Protein AF-A0A7C4SGH7-F1 (afdb_monomer)

Solvent-accessible surface area (backbone atoms only — not comparable to full-atom values): 8148 Å² total; per-residue (Å²): 133,62,54,23,56,55,34,20,60,58,18,33,64,49,12,33,47,40,47,34,45,43,65,13,60,89,68,74,48,81,63,65,80,49,40,104,80,79,40,71,62,38,37,66,64,40,54,74,39,91,94,49,80,54,56,65,61,43,44,50,42,39,50,48,38,10,49,49,20,15,50,28,20,64,74,52,38,98,38,74,65,16,52,53,50,29,52,52,52,46,52,50,51,35,51,49,54,35,37,62,74,61,62,77,55,43,84,82,50,49,54,58,51,51,54,49,46,39,70,46,30,54,74,44,88,81,46,92,61,46,44,65,45,29,36,54,52,37,51,52,49,47,54,50,56,52,50,51,62,77,64,108

pLDDT: mean 78.69, std 12.95, range [50.75, 95.31]

Radius of gyration: 16.8 Å; Cα contacts (8 Å, |Δi|>4): 162; chains: 1; bounding box: 40×37×49 Å

Secondary structure (DSSP, 8-state):
--HHHHHHHHHHHHHHHHHHHHHHTTTTPPPPSS-TTS----HHHHHTSTT----HHHHHHHHHHHHHHHHHHHHH-SSHHHHHHHHHHHHHHHHHHHHHHHTSSIIIIIHHHHHHHHHHGGG-TT-TTHHHHHHHHHHHHHHHHHHHHHH-

Structure (mmCIF, N/CA/C/O backbone):
data_AF-A0A7C4SGH7-F1
#
_entry.id   AF-A0A7C4SGH7-F1
#
loop_
_atom_site.group_PDB
_atom_site.id
_atom_site.type_sym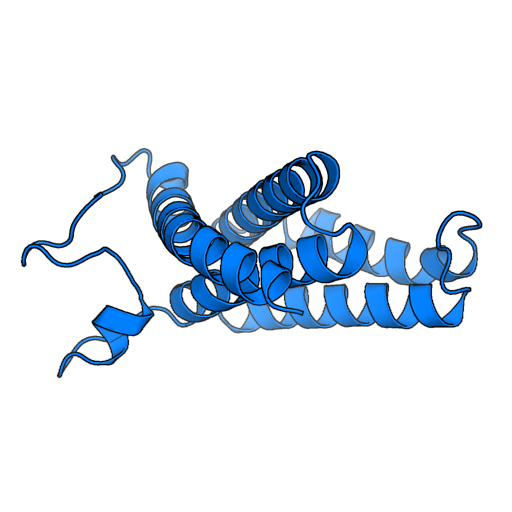bol
_atom_site.label_atom_id
_atom_site.label_alt_id
_atom_site.label_comp_id
_atom_site.label_asym_id
_atom_site.label_entity_id
_atom_site.label_seq_id
_atom_site.pdbx_PDB_ins_code
_atom_site.Cartn_x
_atom_site.Cartn_y
_atom_site.Cartn_z
_atom_site.occupancy
_atom_site.B_iso_or_equiv
_atom_site.auth_seq_id
_atom_site.auth_comp_id
_atom_site.auth_asym_id
_atom_site.auth_atom_id
_atom_site.pdbx_PDB_model_num
ATOM 1 N N . MET A 1 1 ? 20.367 4.724 -7.257 1.00 72.00 1 MET A N 1
ATOM 2 C CA . MET A 1 1 ? 19.515 3.775 -6.499 1.00 72.00 1 MET A CA 1
ATOM 3 C C . MET A 1 1 ? 18.570 4.441 -5.482 1.00 72.00 1 MET A C 1
ATOM 5 O O . MET A 1 1 ? 17.902 3.725 -4.757 1.00 72.00 1 MET A O 1
ATOM 9 N N . VAL A 1 2 ? 18.436 5.777 -5.436 1.00 91.94 2 VAL A N 1
ATOM 10 C CA . VAL A 1 2 ? 17.627 6.474 -4.405 1.00 91.94 2 VAL A CA 1
ATOM 11 C C . VAL A 1 2 ? 16.123 6.540 -4.740 1.00 91.94 2 VAL A C 1
ATOM 13 O O . VAL A 1 2 ? 15.284 6.591 -3.846 1.00 91.94 2 VAL A O 1
ATOM 16 N N . TRP A 1 3 ? 15.760 6.478 -6.024 1.00 90.12 3 TRP A N 1
ATOM 17 C CA . TRP A 1 3 ? 14.379 6.648 -6.500 1.00 90.12 3 TRP A CA 1
ATOM 18 C C . TRP A 1 3 ? 13.345 5.666 -5.922 1.00 90.12 3 TRP A C 1
ATOM 20 O O . TRP A 1 3 ? 12.273 6.136 -5.545 1.00 90.12 3 TRP A O 1
ATOM 30 N N . PRO A 1 4 ? 13.629 4.355 -5.775 1.00 92.44 4 PRO A N 1
ATOM 31 C CA . PRO A 1 4 ? 12.688 3.421 -5.153 1.00 92.44 4 PRO A CA 1
ATOM 32 C C . PRO A 1 4 ? 12.315 3.821 -3.725 1.00 92.44 4 PRO A C 1
ATOM 34 O O . PRO A 1 4 ? 11.150 3.737 -3.350 1.00 92.44 4 PRO A O 1
ATOM 37 N N . LEU A 1 5 ? 13.286 4.311 -2.946 1.00 94.25 5 LEU A N 1
ATOM 38 C CA . LEU A 1 5 ? 13.047 4.748 -1.574 1.00 94.25 5 LEU A CA 1
ATOM 39 C C . LEU A 1 5 ? 12.180 6.011 -1.542 1.00 94.25 5 LEU A C 1
ATOM 41 O O . LEU A 1 5 ? 11.231 6.075 -0.771 1.00 94.25 5 LEU A O 1
ATOM 45 N N . LEU A 1 6 ? 12.458 6.987 -2.411 1.00 94.25 6 LEU A N 1
ATOM 46 C CA . LEU A 1 6 ? 11.648 8.207 -2.513 1.00 94.25 6 LEU A CA 1
ATOM 47 C C . LEU A 1 6 ? 10.199 7.895 -2.897 1.00 94.25 6 LEU A C 1
ATOM 49 O O . LEU A 1 6 ? 9.272 8.431 -2.298 1.00 94.25 6 LEU A O 1
ATOM 53 N N . PHE A 1 7 ? 9.994 6.992 -3.854 1.00 94.31 7 PHE A N 1
ATOM 54 C CA . PHE A 1 7 ? 8.651 6.572 -4.246 1.00 94.31 7 PHE A CA 1
ATOM 55 C C . PHE A 1 7 ? 7.958 5.762 -3.150 1.00 94.31 7 PHE A C 1
ATOM 57 O O . PHE A 1 7 ? 6.768 5.961 -2.934 1.00 94.31 7 PHE A O 1
ATOM 64 N N . ALA A 1 8 ? 8.676 4.912 -2.413 1.00 93.50 8 ALA A N 1
ATOM 65 C CA . ALA A 1 8 ? 8.113 4.224 -1.254 1.00 93.50 8 ALA A CA 1
ATOM 66 C C . ALA A 1 8 ? 7.687 5.212 -0.153 1.00 93.50 8 ALA A C 1
ATOM 68 O O . ALA A 1 8 ? 6.597 5.081 0.399 1.00 93.50 8 ALA A O 1
ATOM 69 N N . LEU A 1 9 ? 8.492 6.249 0.107 1.00 94.31 9 LEU A N 1
ATOM 70 C CA . LEU A 1 9 ? 8.145 7.321 1.045 1.00 94.31 9 LEU A CA 1
ATOM 71 C C . LEU A 1 9 ? 6.896 8.093 0.603 1.00 94.31 9 LEU A C 1
ATOM 73 O O . LEU A 1 9 ? 6.068 8.415 1.447 1.00 94.31 9 LEU A O 1
ATOM 77 N N . ILE A 1 10 ? 6.724 8.341 -0.701 1.00 93.88 10 ILE A N 1
ATOM 78 C CA . ILE A 1 10 ? 5.492 8.922 -1.267 1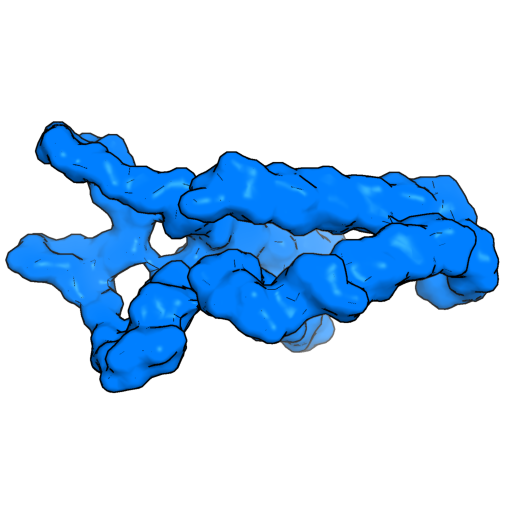.00 93.88 10 ILE A CA 1
ATOM 79 C C . ILE A 1 10 ? 4.317 7.941 -1.161 1.00 93.88 10 ILE A C 1
ATOM 81 O O . ILE A 1 10 ? 3.193 8.343 -0.873 1.00 93.88 10 ILE A O 1
ATOM 85 N N . GLY A 1 11 ? 4.559 6.647 -1.358 1.00 93.00 11 GLY A N 1
ATOM 86 C CA . GLY A 1 11 ? 3.542 5.608 -1.235 1.00 93.00 11 GLY A CA 1
ATOM 87 C C . GLY A 1 11 ? 3.014 5.442 0.193 1.00 93.00 11 GLY A C 1
ATOM 88 O O . GLY A 1 11 ? 1.906 4.948 0.375 1.00 93.00 11 GLY A O 1
ATOM 89 N N . TRP A 1 12 ? 3.752 5.888 1.213 1.00 94.31 12 TRP A N 1
ATOM 90 C CA . TRP A 1 12 ? 3.352 5.782 2.621 1.00 94.31 12 TRP A CA 1
ATOM 91 C C . TRP A 1 12 ? 2.115 6.618 2.986 1.00 94.31 12 TRP A C 1
ATOM 93 O O . TRP A 1 12 ? 1.127 6.030 3.435 1.00 94.31 12 TRP A O 1
ATOM 103 N N . PRO A 1 13 ? 2.068 7.947 2.747 1.00 93.88 13 PRO A N 1
ATOM 104 C CA . PRO A 1 13 ? 0.842 8.723 2.940 1.00 93.88 13 PRO A CA 1
ATOM 105 C C . PRO A 1 13 ? -0.302 8.240 2.038 1.00 93.88 13 PRO A C 1
ATOM 107 O O . PRO A 1 13 ? -1.463 8.292 2.441 1.00 93.88 13 PRO A O 1
ATOM 110 N N . ILE A 1 14 ? 0.003 7.705 0.850 1.00 93.50 14 ILE A N 1
ATOM 111 C CA . ILE A 1 14 ? -1.007 7.089 -0.020 1.00 93.50 14 ILE A CA 1
ATOM 112 C C . ILE A 1 14 ? -1.587 5.827 0.636 1.00 93.50 14 ILE A C 1
ATOM 114 O O . ILE A 1 14 ? -2.800 5.645 0.626 1.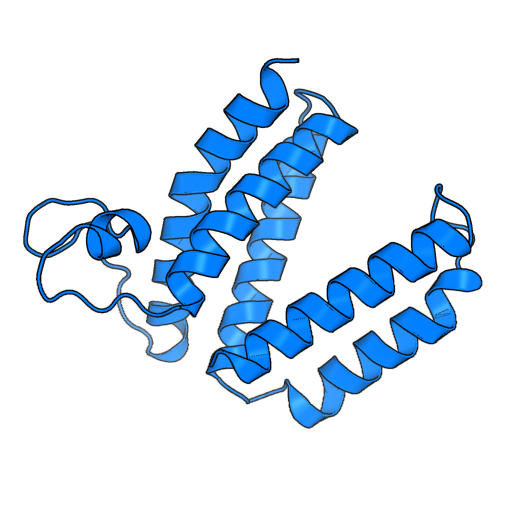00 93.50 14 ILE A O 1
ATOM 118 N N . GLY A 1 15 ? -0.765 4.989 1.273 1.00 92.62 15 GLY A N 1
ATOM 119 C CA . GLY A 1 15 ? -1.216 3.834 2.053 1.00 92.62 15 GLY A CA 1
ATOM 120 C C . GLY A 1 15 ? -2.145 4.224 3.208 1.00 92.62 15 GLY A C 1
ATOM 121 O O . GLY A 1 15 ? -3.196 3.605 3.383 1.00 92.62 15 GLY A O 1
ATOM 122 N N . MET A 1 16 ? -1.827 5.304 3.933 1.00 93.06 16 MET A N 1
ATOM 123 C CA . MET A 1 16 ? -2.724 5.858 4.960 1.00 93.06 16 MET A CA 1
ATOM 124 C C . MET A 1 16 ? -4.070 6.292 4.362 1.00 93.06 16 MET A C 1
ATOM 126 O O . MET A 1 16 ? -5.129 5.995 4.918 1.00 93.06 16 MET A O 1
ATOM 130 N N . LEU A 1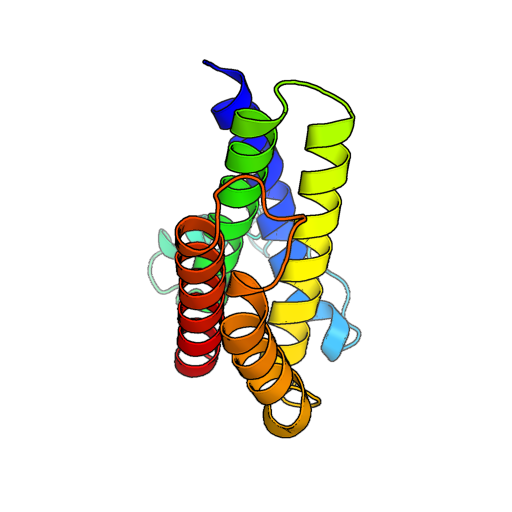 17 ? -4.041 6.963 3.205 1.00 91.81 17 LEU A N 1
ATOM 131 C CA . LEU A 1 17 ? -5.249 7.387 2.499 1.00 91.81 17 LEU A CA 1
ATOM 132 C C . LEU A 1 17 ? -6.089 6.185 2.052 1.00 91.81 17 LEU A C 1
ATOM 134 O O . LEU A 1 17 ? -7.302 6.196 2.243 1.00 91.81 17 LEU A O 1
ATOM 138 N N . VAL A 1 18 ? -5.461 5.136 1.510 1.00 90.81 18 VAL A N 1
ATOM 139 C CA . VAL A 1 18 ? -6.140 3.884 1.137 1.00 90.81 18 VAL A CA 1
ATOM 140 C C . VAL A 1 18 ? -6.809 3.257 2.357 1.00 90.81 18 VAL A C 1
ATOM 142 O O . VAL A 1 18 ? -7.965 2.852 2.267 1.00 90.81 18 VAL A O 1
ATOM 145 N N . ASN A 1 19 ? -6.143 3.242 3.513 1.00 91.94 19 ASN A N 1
ATOM 146 C CA . ASN A 1 19 ? -6.745 2.758 4.752 1.00 91.94 19 ASN A CA 1
ATOM 147 C C . ASN A 1 19 ? -7.968 3.574 5.178 1.00 91.94 19 ASN A C 1
ATOM 149 O O . ASN A 1 19 ? -9.001 2.998 5.534 1.00 91.94 19 ASN A O 1
ATOM 153 N N . GLY A 1 20 ? -7.857 4.903 5.135 1.00 88.44 20 GLY A N 1
ATOM 154 C CA . GLY A 1 20 ? -8.957 5.816 5.430 1.00 88.44 20 GLY A CA 1
ATOM 155 C C . GLY A 1 20 ? -10.141 5.606 4.486 1.00 88.44 20 GLY A C 1
ATOM 156 O O . GLY A 1 20 ? -11.273 5.456 4.944 1.00 88.44 20 GLY A O 1
ATOM 157 N N . LEU A 1 21 ? -9.874 5.512 3.182 1.00 86.94 21 LEU A N 1
ATOM 158 C CA . LEU A 1 21 ? -10.872 5.265 2.143 1.00 86.94 21 LEU A CA 1
ATOM 159 C C . LEU A 1 21 ? -11.558 3.910 2.313 1.00 86.94 21 LEU A C 1
ATOM 161 O O . LEU A 1 21 ? -12.784 3.864 2.328 1.00 86.94 21 LEU A O 1
ATOM 165 N N . ALA A 1 22 ? -10.803 2.828 2.505 1.00 87.12 22 ALA A N 1
ATOM 166 C CA . ALA A 1 22 ? -11.362 1.490 2.695 1.00 87.12 22 ALA A CA 1
ATOM 167 C C . ALA A 1 22 ? -12.306 1.427 3.909 1.00 87.12 22 ALA A C 1
ATOM 169 O O . ALA A 1 22 ? -13.356 0.797 3.852 1.00 87.12 22 ALA A O 1
ATOM 170 N N . ASN A 1 23 ? -11.994 2.156 4.986 1.00 86.88 23 ASN A N 1
ATOM 171 C CA . ASN A 1 23 ? -12.857 2.239 6.168 1.00 86.88 23 ASN A CA 1
ATOM 172 C C . ASN A 1 23 ? -14.084 3.152 5.971 1.00 86.88 23 ASN A C 1
ATOM 174 O O . ASN A 1 23 ? -15.145 2.919 6.562 1.00 86.88 23 ASN A O 1
ATOM 178 N N . ALA A 1 24 ? -13.937 4.218 5.182 1.00 86.50 24 ALA A N 1
ATOM 179 C CA . ALA A 1 24 ? -14.943 5.260 5.011 1.00 86.50 24 ALA A CA 1
ATOM 180 C C . ALA A 1 24 ? -15.978 4.929 3.924 1.00 86.50 24 ALA A C 1
ATOM 182 O O . ALA A 1 24 ? -17.177 5.124 4.146 1.00 86.50 24 ALA A O 1
ATOM 183 N N . LEU A 1 25 ? -15.534 4.403 2.777 1.00 84.50 25 LEU A N 1
ATOM 184 C CA . LEU A 1 25 ? -16.357 4.188 1.582 1.00 84.50 25 LEU A CA 1
ATOM 185 C C . LEU A 1 25 ? -17.547 3.241 1.826 1.00 84.50 25 LEU A C 1
ATOM 187 O O . LEU A 1 25 ? -18.674 3.654 1.536 1.00 84.50 25 LEU A O 1
ATOM 191 N N . PRO A 1 26 ? -17.386 2.039 2.425 1.00 81.44 26 PRO A N 1
ATOM 192 C CA . PRO A 1 26 ? -18.515 1.128 2.655 1.00 81.44 26 PRO A CA 1
ATOM 193 C C . PRO A 1 26 ? -19.579 1.716 3.584 1.00 81.44 26 PRO A C 1
ATOM 195 O O . PRO A 1 26 ? -20.761 1.391 3.487 1.00 81.44 26 PRO A O 1
ATOM 198 N N . ARG A 1 27 ? -19.158 2.598 4.498 1.00 83.50 27 ARG A N 1
ATOM 199 C CA . 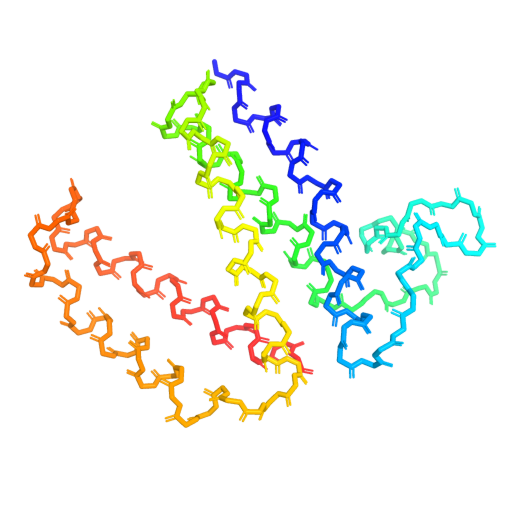ARG A 1 27 ? -20.002 3.192 5.541 1.00 83.50 27 ARG A CA 1
ATOM 200 C C . ARG A 1 27 ? -20.499 4.594 5.183 1.00 83.50 27 ARG A C 1
ATOM 202 O O . ARG A 1 27 ? -21.162 5.205 6.017 1.00 83.50 27 ARG A O 1
ATOM 209 N N . ARG A 1 28 ? -20.165 5.105 3.988 1.00 82.06 28 ARG A N 1
ATOM 210 C CA . ARG A 1 28 ? -20.438 6.485 3.538 1.00 82.06 28 ARG A CA 1
ATOM 211 C C . ARG A 1 28 ? -20.026 7.539 4.574 1.00 82.06 28 ARG A C 1
ATOM 213 O O . ARG A 1 28 ? -20.751 8.499 4.821 1.00 82.06 28 ARG A O 1
ATOM 220 N N . ARG A 1 29 ? -18.879 7.328 5.222 1.00 82.12 29 ARG A N 1
ATOM 221 C CA . ARG A 1 29 ? -18.334 8.245 6.232 1.00 82.12 29 ARG A CA 1
ATOM 222 C C . ARG A 1 29 ? -17.335 9.207 5.602 1.00 82.12 29 ARG A C 1
ATOM 224 O O . ARG A 1 29 ? -16.785 8.940 4.538 1.00 82.12 29 ARG A O 1
ATOM 231 N N . VAL A 1 30 ? -17.086 10.317 6.287 1.00 82.75 30 VAL A N 1
ATOM 232 C CA . VAL A 1 30 ? -15.991 11.233 5.951 1.00 82.75 30 VAL A CA 1
ATOM 233 C C . VAL A 1 30 ? -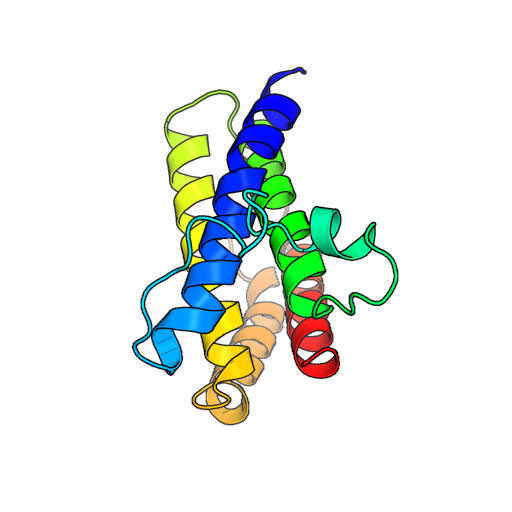14.670 10.604 6.395 1.00 82.75 30 VAL A C 1
ATOM 235 O O . VAL A 1 30 ? -14.608 9.962 7.444 1.00 82.75 30 VAL A O 1
ATOM 238 N N . ILE A 1 31 ? -13.622 10.768 5.588 1.00 80.31 31 ILE A N 1
ATOM 239 C CA . ILE A 1 31 ? -12.279 10.276 5.904 1.00 80.31 31 ILE A CA 1
ATOM 240 C C . ILE A 1 31 ? -11.662 11.210 6.954 1.00 80.31 31 ILE A C 1
ATOM 242 O O . ILE A 1 31 ? -11.500 12.399 6.670 1.00 80.31 31 ILE A O 1
ATOM 246 N N . PRO A 1 32 ? -11.287 10.715 8.144 1.00 75.56 32 PRO A N 1
ATOM 247 C CA . PRO A 1 32 ? -10.522 11.516 9.084 1.00 75.56 32 PRO A CA 1
ATOM 248 C C . PRO A 1 32 ? -9.091 11.678 8.557 1.00 75.56 32 PRO A C 1
ATOM 250 O O . PRO A 1 32 ? -8.364 10.699 8.399 1.00 75.56 32 PRO A O 1
ATOM 253 N N . LEU A 1 33 ? -8.688 12.919 8.268 1.00 79.19 33 LEU A N 1
ATOM 254 C CA . LEU A 1 33 ? -7.313 13.242 7.853 1.00 79.19 33 LEU A CA 1
ATOM 255 C C . LEU A 1 33 ? -6.323 13.220 9.028 1.00 79.19 33 LEU A C 1
ATOM 257 O O . LEU A 1 33 ? -5.119 13.144 8.809 1.00 79.19 33 LEU A O 1
ATOM 261 N N . TRP A 1 34 ? -6.840 13.275 10.255 1.00 81.25 34 TRP A N 1
ATOM 262 C CA . TRP A 1 34 ? -6.092 13.298 11.507 1.00 81.25 34 TRP A CA 1
ATOM 263 C C . TRP A 1 34 ? -6.846 12.502 12.571 1.00 81.25 34 TRP A C 1
ATOM 265 O O . TRP A 1 34 ? -8.075 12.421 12.538 1.00 81.25 34 TRP A O 1
ATOM 275 N N . GLU A 1 35 ? -6.115 11.917 13.516 1.00 81.06 35 GLU A N 1
ATOM 276 C CA . GLU A 1 35 ? -6.707 11.292 14.704 1.00 81.06 35 GLU A CA 1
ATOM 277 C C . GLU A 1 35 ? -7.014 12.331 15.792 1.00 81.06 35 GLU A C 1
ATOM 279 O O . GLU A 1 35 ? -6.429 13.414 15.796 1.00 81.06 35 GLU A O 1
ATOM 284 N N . GLU A 1 36 ? -7.859 11.974 16.769 1.00 72.00 36 GLU A N 1
ATOM 285 C CA . GLU A 1 36 ? -8.310 12.834 17.888 1.00 72.00 36 GLU A CA 1
ATOM 286 C C . GLU A 1 36 ? -7.187 13.366 18.815 1.00 72.00 36 GLU A C 1
ATOM 288 O O . GLU A 1 36 ? -7.457 14.073 19.777 1.00 72.00 36 GLU A O 1
ATOM 293 N N . GLY A 1 37 ? -5.916 13.097 18.507 1.00 73.44 37 GLY A N 1
ATOM 294 C CA . GLY A 1 37 ? -4.741 13.653 19.189 1.00 73.44 37 GLY A CA 1
ATOM 295 C C . GLY A 1 37 ? -3.802 14.469 18.291 1.00 73.44 37 GLY A C 1
ATOM 296 O O . GLY A 1 37 ? -2.665 14.702 18.684 1.00 73.44 37 GLY A O 1
ATOM 297 N N . GLY A 1 38 ? -4.218 14.844 17.074 1.00 80.69 38 GLY A N 1
ATOM 298 C CA . GLY A 1 38 ? -3.378 15.602 16.131 1.00 80.69 38 GLY A CA 1
ATOM 299 C C . GLY A 1 38 ? -2.297 14.770 15.432 1.00 80.69 38 GLY A C 1
ATOM 300 O O . GLY A 1 38 ? -1.373 15.316 14.835 1.00 80.69 38 GLY A O 1
ATOM 301 N N . PHE A 1 39 ? -2.401 13.443 15.493 1.00 79.50 39 PHE A N 1
ATOM 302 C CA . PHE A 1 39 ? -1.464 12.526 14.849 1.00 79.50 39 PHE A CA 1
ATOM 303 C C . PHE A 1 39 ? -1.951 12.092 13.460 1.00 79.50 39 PHE A C 1
ATOM 305 O O . PHE A 1 39 ? -3.166 12.054 13.226 1.00 79.50 39 PHE A O 1
ATOM 312 N N . PRO A 1 40 ? -1.032 11.702 12.554 1.00 84.00 40 PRO A N 1
ATOM 313 C CA . PRO A 1 40 ? -1.420 11.125 11.275 1.00 84.00 40 PRO A CA 1
ATOM 314 C C . PRO A 1 40 ? -2.213 9.829 11.501 1.00 84.00 40 PRO A C 1
ATOM 316 O O . PRO A 1 40 ? -1.897 9.089 12.440 1.00 84.00 40 PRO A O 1
ATOM 319 N N . PRO A 1 41 ? -3.172 9.490 10.623 1.00 86.50 41 PRO A N 1
ATOM 320 C CA . PRO A 1 41 ? -4.012 8.297 10.740 1.00 86.50 41 PRO A CA 1
ATOM 321 C C . PRO A 1 41 ? -3.275 6.998 10.355 1.00 86.50 41 PRO A C 1
ATOM 323 O O . PRO A 1 41 ? -3.858 6.108 9.740 1.00 86.50 41 PRO A O 1
ATOM 326 N N . SER A 1 42 ? -1.990 6.882 10.706 1.00 91.19 42 SER A N 1
ATOM 327 C CA . SER A 1 42 ? -1.148 5.725 10.404 1.00 91.19 42 SER A CA 1
ATOM 328 C C . SER A 1 42 ? -1.356 4.604 11.411 1.00 91.19 42 SER A C 1
ATOM 330 O O . SER A 1 42 ? -1.183 4.777 12.621 1.00 91.19 42 SER A O 1
ATOM 332 N N . ALA A 1 43 ? -1.638 3.414 10.898 1.00 90.88 43 ALA A N 1
ATOM 333 C CA . ALA A 1 43 ? -1.727 2.195 11.679 1.00 90.88 43 ALA A CA 1
ATOM 334 C C . ALA A 1 43 ? -0.411 1.846 12.376 1.00 90.88 43 ALA A C 1
ATOM 336 O O . ALA A 1 43 ? -0.441 1.394 13.519 1.00 90.88 43 ALA A O 1
ATOM 337 N N . TRP A 1 44 ? 0.731 2.097 11.733 1.00 90.50 44 TRP A N 1
ATOM 338 C CA . TRP A 1 44 ? 2.044 1.867 12.339 1.00 90.50 44 TRP A CA 1
ATOM 339 C C . TRP A 1 44 ? 2.330 2.840 13.483 1.00 90.50 44 TRP A C 1
ATOM 341 O O . TRP A 1 44 ? 2.832 2.422 14.521 1.00 90.50 44 TRP A O 1
ATOM 351 N N . ILE A 1 45 ? 1.935 4.111 13.351 1.00 88.88 45 ILE A N 1
ATOM 352 C CA . ILE A 1 45 ? 2.039 5.077 14.458 1.00 88.88 45 ILE A CA 1
ATOM 353 C C . ILE A 1 45 ? 1.117 4.665 15.610 1.00 88.88 45 ILE A C 1
ATOM 355 O O . ILE A 1 45 ? 1.533 4.698 16.768 1.00 88.88 45 ILE A O 1
ATOM 359 N N . ARG A 1 46 ? -0.115 4.230 15.311 1.00 88.38 46 ARG A N 1
ATOM 360 C CA . ARG A 1 46 ? -1.021 3.673 16.327 1.00 88.38 46 ARG A CA 1
ATOM 361 C C . ARG A 1 46 ? -0.425 2.450 17.021 1.00 88.38 46 ARG A C 1
ATOM 363 O O . ARG A 1 46 ? -0.571 2.345 18.231 1.00 88.38 46 ARG A O 1
ATOM 370 N N . ALA A 1 47 ? 0.250 1.558 16.293 1.00 88.69 47 ALA A N 1
ATOM 371 C CA . ALA A 1 47 ? 0.845 0.335 16.844 1.00 88.69 47 ALA A CA 1
ATOM 372 C C . ALA A 1 47 ? 1.879 0.603 17.945 1.00 88.69 47 ALA A C 1
ATOM 374 O O . ALA A 1 47 ? 2.074 -0.233 18.821 1.00 88.69 47 ALA A O 1
ATOM 375 N N . LEU A 1 48 ? 2.534 1.765 17.904 1.00 88.31 48 LEU A N 1
ATOM 376 C CA . LEU A 1 48 ? 3.520 2.177 18.902 1.00 88.31 48 LEU A CA 1
ATOM 377 C C . LEU A 1 48 ? 2.880 2.733 20.183 1.00 88.31 48 LEU A C 1
ATOM 379 O O . LEU A 1 48 ? 3.586 2.963 21.164 1.00 88.31 48 LEU A O 1
ATOM 383 N N . ARG A 1 49 ? 1.563 2.979 20.196 1.00 85.75 49 ARG A N 1
ATOM 384 C CA . ARG A 1 49 ? 0.874 3.550 21.357 1.00 85.75 49 ARG A CA 1
ATOM 385 C C . ARG A 1 49 ? 0.419 2.456 22.330 1.00 85.75 49 ARG A C 1
ATOM 387 O O . ARG A 1 49 ? -0.212 1.487 21.903 1.00 85.75 49 ARG A O 1
ATOM 394 N N . PRO A 1 50 ? 0.647 2.629 23.645 1.00 82.75 50 PRO A N 1
ATOM 395 C CA . PRO A 1 50 ? 0.138 1.705 24.653 1.00 82.75 50 PRO A CA 1
ATOM 396 C C . PRO A 1 50 ? -1.389 1.565 24.576 1.00 82.75 50 PRO A C 1
ATOM 398 O O . PRO A 1 50 ? -2.106 2.561 24.543 1.00 82.75 50 PRO A O 1
ATOM 401 N N . GLY A 1 51 ? -1.888 0.326 24.551 1.00 80.06 51 GLY A N 1
ATOM 402 C CA . GLY A 1 51 ? -3.325 0.022 24.560 1.00 80.06 51 GLY A CA 1
ATOM 403 C C . GLY A 1 51 ? -4.044 0.139 23.210 1.00 80.06 51 GLY A C 1
ATOM 404 O O . GLY A 1 51 ? -5.215 -0.227 23.118 1.00 80.06 51 GLY A O 1
ATOM 405 N N . ALA A 1 52 ? -3.372 0.589 22.148 1.00 82.00 52 ALA A N 1
ATOM 406 C CA . ALA A 1 52 ? -3.945 0.602 20.806 1.00 82.00 52 ALA A CA 1
ATOM 407 C C . ALA A 1 52 ? -3.806 -0.775 20.133 1.00 82.00 52 ALA A C 1
ATOM 409 O O . ALA A 1 52 ? -2.736 -1.380 20.139 1.00 82.00 52 ALA A O 1
ATOM 410 N N . SER A 1 53 ? -4.879 -1.259 19.501 1.00 83.62 53 SER A N 1
ATOM 411 C CA . SER A 1 53 ? -4.851 -2.458 18.651 1.00 83.62 53 SER A CA 1
ATOM 412 C C . SER A 1 53 ? -5.186 -2.078 17.203 1.00 83.62 53 SER A C 1
ATOM 414 O O . SER A 1 53 ? -6.351 -2.101 16.797 1.00 83.62 53 SER A O 1
ATOM 416 N N . PRO A 1 54 ? -4.194 -1.655 16.395 1.00 87.44 54 PRO A N 1
ATOM 417 C CA . PRO A 1 54 ? -4.444 -1.392 14.985 1.00 87.44 54 PRO A CA 1
ATOM 418 C C . PRO A 1 54 ? -4.894 -2.678 14.290 1.00 87.44 54 PRO A C 1
ATOM 420 O O . PRO A 1 54 ? -4.425 -3.778 14.597 1.00 87.44 54 PRO A O 1
ATOM 423 N N . ARG A 1 55 ? -5.801 -2.545 13.319 1.00 88.19 55 ARG A N 1
ATOM 424 C CA . ARG A 1 55 ? -6.220 -3.688 12.508 1.00 88.19 55 ARG A CA 1
ATOM 425 C C . ARG A 1 55 ? -5.017 -4.189 11.718 1.00 88.19 55 ARG A C 1
ATOM 427 O O . ARG A 1 55 ? -4.311 -3.395 11.099 1.00 88.19 55 ARG A O 1
ATOM 434 N N . ARG A 1 56 ? -4.811 -5.509 11.688 1.00 88.69 56 ARG A N 1
ATOM 435 C CA . ARG A 1 56 ? -3.713 -6.131 10.923 1.00 88.69 56 ARG A CA 1
ATOM 436 C C . ARG A 1 56 ? -3.750 -5.718 9.450 1.00 88.69 56 ARG A C 1
ATOM 438 O O . ARG A 1 56 ? -2.716 -5.367 8.896 1.00 88.69 56 ARG A O 1
ATOM 445 N N . ARG A 1 57 ? -4.950 -5.668 8.861 1.00 88.88 57 ARG A N 1
ATOM 446 C CA . ARG A 1 57 ? -5.206 -5.145 7.511 1.00 88.88 57 ARG A CA 1
ATOM 447 C C . ARG A 1 57 ? -4.607 -3.755 7.303 1.00 88.88 57 ARG A C 1
ATOM 449 O O . ARG A 1 57 ? -3.955 -3.532 6.290 1.00 88.88 57 ARG A O 1
ATOM 456 N N . ASP A 1 58 ? -4.797 -2.842 8.255 1.00 91.19 58 ASP A N 1
ATOM 457 C CA . ASP A 1 58 ? -4.309 -1.472 8.114 1.00 91.19 58 ASP A CA 1
ATOM 458 C C . ASP A 1 58 ? -2.774 -1.437 8.046 1.00 91.19 58 ASP A C 1
ATOM 460 O O . ASP A 1 58 ? -2.209 -0.759 7.189 1.00 91.19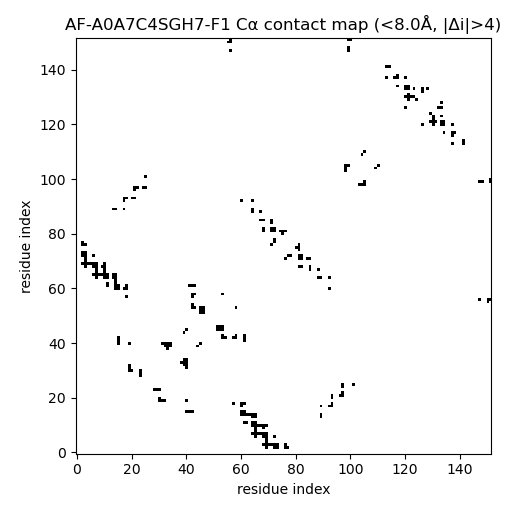 58 ASP A O 1
ATOM 464 N N . LEU A 1 59 ? -2.101 -2.223 8.893 1.00 93.00 59 LEU A N 1
ATOM 465 C CA . LEU A 1 59 ? -0.638 -2.349 8.885 1.00 93.00 59 LEU A CA 1
ATOM 466 C C . LEU A 1 59 ? -0.122 -2.921 7.560 1.00 93.00 59 LEU A C 1
ATOM 468 O O . LEU A 1 59 ? 0.857 -2.417 7.009 1.00 93.00 59 LEU A O 1
ATOM 472 N N . VAL A 1 60 ? -0.795 -3.954 7.041 1.00 91.44 60 VAL A N 1
ATOM 473 C CA . VAL A 1 60 ? -0.435 -4.595 5.770 1.00 91.44 60 VAL A CA 1
ATOM 474 C C . VAL A 1 60 ? -0.604 -3.621 4.607 1.00 91.44 60 VAL A C 1
ATOM 476 O O . VAL A 1 60 ? 0.312 -3.476 3.806 1.00 91.44 60 VAL A O 1
ATOM 479 N N . VAL A 1 61 ? -1.724 -2.901 4.525 1.00 92.38 61 VAL A N 1
ATOM 480 C CA . VAL A 1 61 ? -1.972 -1.918 3.455 1.00 92.38 61 VAL A CA 1
ATOM 481 C C . VAL A 1 61 ? -0.945 -0.788 3.484 1.00 92.38 61 VAL A C 1
ATOM 483 O O . VAL A 1 61 ? -0.385 -0.446 2.441 1.00 92.38 61 VAL A O 1
ATOM 486 N N . GLU A 1 62 ? -0.642 -0.255 4.672 1.00 94.94 62 GLU A N 1
ATOM 487 C CA . GLU A 1 62 ? 0.383 0.780 4.841 1.00 94.94 62 GLU A CA 1
ATOM 488 C C . GLU A 1 62 ? 1.797 0.296 4.515 1.00 94.94 62 GLU A C 1
ATOM 490 O O . GLU A 1 62 ? 2.651 1.131 4.268 1.00 94.94 62 GLU A O 1
ATOM 495 N N . LEU A 1 63 ? 2.053 -1.013 4.455 1.00 94.00 63 LEU A N 1
ATOM 496 C CA . LEU A 1 63 ? 3.330 -1.572 4.003 1.00 94.00 63 LEU A CA 1
ATOM 497 C C . LEU A 1 63 ? 3.335 -1.886 2.497 1.00 94.00 63 LEU A C 1
ATOM 499 O O . LEU A 1 63 ? 4.317 -1.631 1.793 1.00 94.00 63 LEU A O 1
ATOM 503 N N . VAL A 1 64 ? 2.236 -2.450 1.994 1.00 91.69 64 VAL A N 1
ATOM 504 C CA . VAL A 1 64 ? 2.096 -2.928 0.613 1.00 91.69 64 VAL A CA 1
ATOM 505 C C . VAL A 1 64 ? 2.097 -1.769 -0.371 1.00 91.69 64 VAL A C 1
ATOM 507 O O . VAL A 1 64 ? 2.830 -1.819 -1.355 1.00 91.69 64 VAL A O 1
ATOM 510 N N . VAL A 1 65 ? 1.325 -0.709 -0.113 1.00 94.12 65 VAL A N 1
ATOM 511 C CA . VAL A 1 65 ? 1.234 0.432 -1.038 1.00 94.12 65 VAL A CA 1
ATOM 512 C C . VAL A 1 65 ? 2.610 1.092 -1.260 1.00 94.12 65 VAL A C 1
ATOM 514 O O . VAL A 1 65 ? 3.029 1.169 -2.417 1.00 94.12 65 VAL A O 1
ATOM 517 N N . PRO A 1 66 ? 3.385 1.469 -0.222 1.00 95.31 66 PRO A N 1
ATOM 518 C CA . PRO A 1 66 ? 4.774 1.924 -0.376 1.00 95.31 66 PRO A CA 1
ATOM 519 C C . PRO A 1 66 ? 5.659 0.982 -1.173 1.00 95.31 66 PRO A C 1
ATOM 521 O O . PRO A 1 66 ? 6.419 1.416 -2.037 1.00 95.31 66 PRO A O 1
ATOM 524 N N . SER A 1 67 ? 5.557 -0.314 -0.885 1.00 93.31 67 SER A N 1
ATOM 525 C CA . SER A 1 67 ? 6.385 -1.333 -1.520 1.00 93.31 67 SER A CA 1
ATOM 526 C C . SER A 1 67 ? 6.091 -1.411 -3.019 1.00 93.31 67 SER A C 1
ATOM 528 O O . SER A 1 67 ? 7.018 -1.440 -3.824 1.00 93.31 67 SER A O 1
ATOM 530 N N . LEU A 1 68 ? 4.816 -1.346 -3.417 1.00 89.62 68 LEU A N 1
ATOM 531 C CA . LEU A 1 68 ? 4.397 -1.306 -4.821 1.00 89.62 68 LEU A CA 1
ATOM 532 C C . LEU A 1 68 ? 4.870 -0.035 -5.537 1.00 89.62 68 LEU A C 1
ATOM 534 O O . LEU A 1 68 ? 5.325 -0.115 -6.678 1.00 89.62 68 LEU A O 1
ATOM 538 N N . TRP A 1 69 ? 4.840 1.120 -4.868 1.00 93.81 69 TRP A N 1
ATOM 539 C CA . TRP A 1 69 ? 5.401 2.365 -5.406 1.00 93.81 69 TRP A CA 1
ATOM 540 C C . TRP A 1 69 ? 6.922 2.285 -5.590 1.00 93.81 69 TRP A C 1
ATOM 542 O O . TRP A 1 69 ? 7.441 2.656 -6.646 1.00 93.81 69 TRP A O 1
ATOM 552 N N . GLY A 1 70 ? 7.640 1.750 -4.601 1.00 92.38 70 GLY A N 1
ATOM 553 C CA . GLY A 1 70 ? 9.082 1.527 -4.688 1.00 92.38 70 GLY A CA 1
ATOM 554 C C . GLY A 1 70 ? 9.456 0.553 -5.808 1.00 92.38 70 GLY A C 1
ATOM 555 O O . GLY A 1 70 ? 10.388 0.819 -6.566 1.00 92.38 70 GLY A O 1
ATOM 556 N N . LEU A 1 71 ? 8.692 -0.531 -5.978 1.00 89.75 71 LEU A N 1
ATOM 557 C CA . LEU A 1 71 ? 8.871 -1.498 -7.065 1.00 89.75 71 LEU A CA 1
ATOM 558 C C . LEU A 1 71 ? 8.578 -0.889 -8.443 1.00 89.75 71 LEU A C 1
ATOM 560 O O . LEU A 1 71 ? 9.330 -1.134 -9.388 1.00 89.75 71 LEU A O 1
ATOM 564 N N . ALA A 1 72 ? 7.538 -0.060 -8.564 1.00 87.12 72 ALA A N 1
ATOM 565 C CA . ALA A 1 72 ? 7.246 0.657 -9.802 1.00 87.12 72 ALA A CA 1
ATOM 566 C C . ALA A 1 72 ? 8.421 1.566 -10.203 1.00 87.12 72 ALA A C 1
ATOM 568 O O . ALA A 1 72 ? 8.875 1.526 -11.347 1.00 87.12 72 ALA A O 1
ATOM 569 N N . ALA A 1 73 ? 8.984 2.318 -9.255 1.00 91.69 73 ALA A N 1
ATOM 570 C CA . ALA A 1 73 ? 10.158 3.155 -9.501 1.00 91.69 73 ALA A CA 1
ATOM 571 C C . ALA A 1 73 ? 11.443 2.351 -9.745 1.00 91.69 73 ALA A C 1
ATOM 573 O O . ALA A 1 73 ? 12.290 2.773 -10.531 1.00 91.69 73 ALA A O 1
ATOM 574 N N . LEU A 1 74 ? 11.599 1.184 -9.114 1.00 90.56 74 LEU A N 1
ATOM 575 C CA . LEU A 1 74 ? 12.716 0.278 -9.389 1.00 90.56 74 LEU A CA 1
ATOM 576 C C . LEU A 1 74 ? 12.675 -0.229 -10.836 1.00 90.56 74 LEU A C 1
ATOM 578 O O . LEU A 1 74 ? 13.718 -0.334 -11.476 1.00 90.56 74 LEU A O 1
ATOM 582 N N . ARG A 1 75 ? 11.476 -0.514 -11.359 1.00 88.25 75 ARG A N 1
ATOM 583 C CA . ARG A 1 75 ? 11.286 -1.035 -12.717 1.00 88.25 75 ARG A CA 1
ATOM 584 C C . ARG A 1 75 ? 11.358 0.043 -13.795 1.00 88.25 75 ARG A C 1
ATOM 586 O O . ARG A 1 75 ? 11.951 -0.198 -14.841 1.00 88.25 75 ARG A O 1
ATOM 593 N N . TYR A 1 76 ? 10.724 1.190 -13.567 1.00 87.00 76 TYR A N 1
ATOM 594 C CA . TYR A 1 76 ? 10.521 2.220 -14.593 1.00 87.00 76 TYR A CA 1
ATOM 595 C C . TYR A 1 76 ? 11.361 3.486 -14.376 1.00 87.00 76 TYR A C 1
ATOM 597 O O . TYR A 1 76 ? 11.262 4.425 -15.168 1.00 87.00 76 TYR A O 1
ATOM 605 N N . GLY A 1 77 ? 12.175 3.534 -13.317 1.00 90.25 77 GLY A N 1
ATOM 606 C CA . GLY A 1 77 ? 12.938 4.722 -12.935 1.00 90.25 77 GLY A CA 1
ATOM 607 C C . GLY A 1 77 ? 12.047 5.893 -12.488 1.00 90.25 77 GLY A C 1
ATOM 608 O O . GLY A 1 77 ? 10.838 5.728 -12.318 1.00 90.25 77 GLY A O 1
ATOM 609 N N . PRO A 1 78 ? 12.621 7.096 -12.297 1.00 90.94 78 PRO A N 1
ATOM 610 C CA . PRO A 1 78 ? 11.867 8.314 -11.999 1.00 90.94 78 PRO A CA 1
ATOM 611 C C . PRO A 1 78 ? 11.162 8.832 -13.265 1.00 90.94 78 PRO A C 1
ATOM 613 O O . PRO A 1 78 ? 11.573 9.819 -13.869 1.00 90.94 78 PRO A O 1
ATOM 616 N N . SER A 1 79 ? 10.117 8.132 -13.701 1.00 90.69 79 SER A N 1
ATOM 617 C CA . SER A 1 79 ? 9.360 8.439 -14.918 1.00 90.69 79 SER A CA 1
ATOM 618 C C . SER A 1 79 ? 7.878 8.666 -14.622 1.00 90.69 79 SER A C 1
ATOM 620 O O . SER A 1 79 ? 7.341 8.192 -13.618 1.00 90.69 79 SER A O 1
ATOM 622 N N . SER A 1 80 ? 7.183 9.352 -15.532 1.00 89.12 80 SER A N 1
ATOM 623 C CA . SER A 1 80 ? 5.719 9.474 -15.487 1.00 89.12 80 SER A CA 1
ATOM 624 C C . SER A 1 80 ? 5.030 8.106 -15.525 1.00 89.12 80 SER A C 1
ATOM 626 O O . SER A 1 80 ? 3.997 7.918 -14.887 1.00 89.12 80 SER A O 1
ATOM 628 N N . HIS A 1 81 ? 5.638 7.126 -16.199 1.00 80.62 81 HIS A N 1
ATOM 629 C CA . HIS A 1 81 ? 5.149 5.752 -16.249 1.00 80.62 81 HIS A CA 1
ATOM 630 C C . HIS A 1 81 ? 5.168 5.077 -14.868 1.00 80.62 81 HIS A C 1
ATOM 632 O O . HIS A 1 81 ? 4.194 4.428 -14.493 1.00 80.62 81 HIS A O 1
ATOM 638 N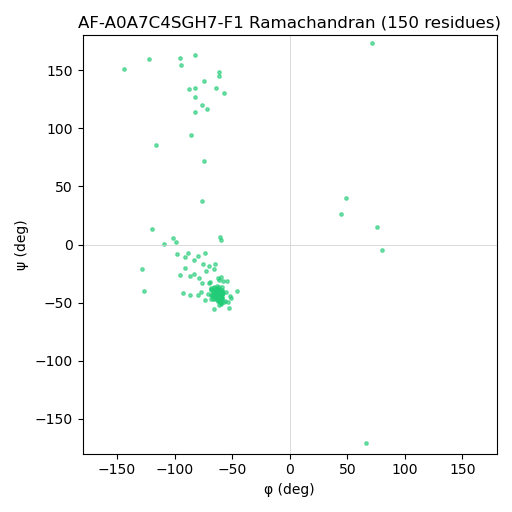 N . ALA A 1 82 ? 6.217 5.288 -14.062 1.00 83.88 82 ALA A N 1
ATOM 639 C CA . ALA A 1 82 ? 6.271 4.778 -12.689 1.00 83.88 82 ALA A CA 1
ATOM 640 C C . ALA A 1 82 ? 5.125 5.328 -11.823 1.00 83.88 82 ALA A C 1
ATOM 642 O O . ALA A 1 82 ? 4.518 4.583 -11.057 1.00 83.88 82 ALA A O 1
ATOM 643 N N . VAL A 1 83 ? 4.800 6.617 -11.983 1.00 87.50 83 VAL A N 1
ATOM 644 C CA . VAL A 1 83 ? 3.689 7.269 -11.272 1.00 87.50 83 VAL A CA 1
ATOM 645 C C . VAL A 1 83 ? 2.344 6.692 -11.713 1.00 87.50 83 VAL A C 1
ATOM 647 O O . VAL A 1 83 ? 1.528 6.342 -10.866 1.00 87.50 83 VAL A O 1
ATOM 650 N N . GLN A 1 84 ? 2.118 6.540 -13.022 1.00 85.06 84 GLN A N 1
ATOM 651 C CA . GLN A 1 84 ? 0.887 5.945 -13.557 1.00 85.06 84 GLN A CA 1
ATOM 652 C C . GLN A 1 84 ? 0.679 4.519 -13.039 1.00 85.06 84 GLN A C 1
ATOM 654 O O . GLN A 1 84 ? -0.408 4.186 -12.569 1.00 85.06 84 GLN A O 1
ATOM 659 N N . VAL A 1 85 ? 1.733 3.697 -13.055 1.00 81.25 85 VAL A N 1
ATOM 660 C CA . VAL A 1 85 ? 1.689 2.331 -12.519 1.00 81.25 85 VAL A CA 1
ATOM 661 C C . VAL A 1 85 ? 1.453 2.338 -11.006 1.00 81.25 85 VAL A C 1
ATOM 663 O O . VAL A 1 85 ? 0.614 1.581 -10.526 1.00 81.25 85 VAL A O 1
ATOM 666 N N . GLY A 1 86 ? 2.127 3.205 -10.246 1.00 85.38 86 GLY A N 1
ATOM 667 C CA . GLY A 1 86 ? 1.914 3.339 -8.800 1.00 85.38 86 GLY A CA 1
ATOM 668 C C . GLY A 1 86 ? 0.475 3.728 -8.445 1.00 85.38 86 GLY A C 1
ATOM 669 O O . GLY A 1 86 ? -0.131 3.129 -7.554 1.00 85.38 86 GLY A O 1
ATOM 670 N N . LEU A 1 87 ? -0.115 4.671 -9.185 1.00 86.44 87 LEU A N 1
ATOM 671 C CA . LEU A 1 87 ? -1.520 5.063 -9.033 1.00 86.44 87 LEU A CA 1
ATOM 672 C C . LEU A 1 87 ? -2.473 3.918 -9.384 1.00 86.44 87 LEU A C 1
ATOM 674 O O . LEU A 1 87 ? -3.384 3.629 -8.610 1.00 86.44 87 LEU A O 1
ATOM 678 N N . TYR A 1 88 ? -2.237 3.227 -10.501 1.00 84.38 88 TYR A N 1
ATOM 679 C CA . TYR A 1 88 ? -3.020 2.054 -10.889 1.00 84.38 88 TYR A CA 1
ATOM 680 C C . TYR A 1 88 ? -3.001 0.976 -9.795 1.00 84.38 88 TYR A C 1
ATOM 682 O O . TYR A 1 88 ? -4.051 0.503 -9.363 1.00 84.38 88 TYR A O 1
ATOM 690 N N . LEU A 1 89 ? -1.813 0.642 -9.281 1.00 84.88 89 LEU A N 1
ATOM 691 C CA . LEU A 1 89 ? -1.642 -0.327 -8.198 1.00 84.88 89 LEU A CA 1
ATOM 692 C C . LEU A 1 89 ? -2.314 0.134 -6.898 1.00 84.88 89 LEU A C 1
ATOM 694 O O . LEU A 1 89 ? -2.885 -0.681 -6.182 1.00 84.88 89 LEU A O 1
ATOM 698 N N . THR A 1 90 ? -2.306 1.435 -6.612 1.00 88.50 90 THR A N 1
ATOM 699 C CA . THR A 1 90 ? -3.004 2.009 -5.451 1.00 88.50 90 THR A CA 1
ATOM 700 C C . THR A 1 90 ? -4.510 1.786 -5.543 1.00 88.50 90 THR A C 1
ATOM 702 O O . THR A 1 90 ? -5.122 1.320 -4.583 1.00 88.50 90 THR A O 1
ATOM 705 N N . VAL A 1 91 ? -5.109 2.087 -6.700 1.00 83.25 91 VAL A N 1
ATOM 706 C CA . VAL A 1 91 ? -6.540 1.852 -6.942 1.00 83.25 91 VAL A CA 1
ATOM 707 C C . VAL A 1 91 ? -6.854 0.364 -6.834 1.00 83.25 91 VAL A C 1
ATOM 709 O O . VAL A 1 91 ? -7.830 -0.004 -6.184 1.00 83.25 91 VAL A O 1
ATOM 712 N N . LEU A 1 92 ? -6.001 -0.495 -7.398 1.00 83.00 92 LEU A N 1
ATOM 713 C CA . LEU A 1 92 ? -6.158 -1.943 -7.308 1.00 83.00 92 LEU A CA 1
ATOM 714 C C . LEU A 1 92 ? -6.159 -2.429 -5.851 1.00 83.00 92 LEU A C 1
ATOM 716 O O . LEU A 1 92 ? -7.038 -3.204 -5.476 1.00 83.00 92 LEU A O 1
ATOM 720 N N . VAL A 1 93 ? -5.230 -1.950 -5.014 1.00 86.12 93 VAL A N 1
ATOM 721 C CA . VAL A 1 93 ? -5.198 -2.270 -3.576 1.00 86.12 93 VAL A CA 1
ATOM 722 C C . VAL A 1 93 ? -6.447 -1.744 -2.869 1.00 86.12 93 VAL A C 1
ATOM 724 O O . VAL A 1 93 ? -7.051 -2.478 -2.092 1.00 86.12 93 VAL A O 1
ATOM 727 N N . LEU A 1 94 ? -6.879 -0.510 -3.146 1.00 86.50 94 LEU A N 1
ATOM 728 C CA . LEU A 1 94 ? -8.083 0.057 -2.534 1.00 86.50 94 LEU A CA 1
ATOM 729 C C . LEU A 1 94 ? -9.329 -0.777 -2.849 1.00 86.50 94 LEU A C 1
ATOM 731 O O . LEU A 1 94 ? -10.076 -1.125 -1.934 1.00 86.50 94 LEU A O 1
ATOM 735 N N . VAL A 1 95 ? -9.542 -1.113 -4.123 1.00 82.94 95 VAL A N 1
ATOM 736 C CA . VAL A 1 95 ? -10.673 -1.944 -4.563 1.00 82.94 95 VAL A CA 1
ATOM 737 C C . VAL A 1 95 ? -10.596 -3.321 -3.915 1.00 82.94 95 VAL A C 1
ATOM 739 O O . VAL A 1 95 ? -11.577 -3.767 -3.332 1.00 82.94 95 VAL A O 1
ATOM 742 N N . THR A 1 96 ? -9.417 -3.945 -3.939 1.00 81.25 96 THR A N 1
ATOM 743 C CA . THR A 1 96 ? -9.150 -5.243 -3.305 1.00 81.25 96 THR A CA 1
ATOM 744 C C . THR A 1 96 ? -9.551 -5.251 -1.836 1.00 81.25 96 THR A C 1
ATOM 746 O O . THR A 1 96 ? -10.317 -6.105 -1.404 1.00 81.25 96 THR A O 1
ATOM 749 N N . VAL A 1 97 ? -9.036 -4.299 -1.057 1.00 84.31 97 VAL A N 1
ATOM 750 C CA . VAL A 1 97 ? -9.257 -4.238 0.391 1.00 84.31 97 VAL A CA 1
ATOM 751 C C . VAL A 1 97 ? -10.721 -3.942 0.699 1.00 84.31 97 VAL A C 1
ATOM 753 O O . VAL A 1 97 ? -11.298 -4.549 1.598 1.00 84.31 97 VAL A O 1
ATOM 756 N N . THR A 1 98 ? -11.336 -3.038 -0.066 1.00 81.88 98 THR A N 1
ATOM 757 C CA . THR A 1 98 ? -12.751 -2.689 0.101 1.00 81.88 98 THR A CA 1
ATOM 758 C C . THR A 1 98 ? -13.657 -3.881 -0.212 1.00 81.88 98 THR A C 1
ATOM 760 O O . THR A 1 98 ? -14.630 -4.113 0.508 1.00 81.88 98 THR A O 1
ATOM 763 N N . ASP A 1 99 ? -13.345 -4.649 -1.259 1.00 77.69 99 ASP A N 1
ATOM 764 C CA . ASP A 1 99 ? -14.129 -5.824 -1.639 1.00 77.69 99 ASP A CA 1
ATOM 765 C C . ASP A 1 99 ? -13.960 -6.980 -0.645 1.00 77.69 99 ASP A C 1
ATOM 767 O O . ASP A 1 99 ? -14.955 -7.567 -0.216 1.00 77.69 99 ASP A O 1
ATOM 771 N N . LEU A 1 100 ? -12.725 -7.227 -0.194 1.00 73.56 100 LEU A N 1
ATOM 772 C CA . LEU A 1 100 ? -12.405 -8.176 0.876 1.00 73.56 100 LEU A CA 1
ATOM 773 C C . LEU A 1 100 ? -13.209 -7.910 2.152 1.00 73.56 100 LEU A C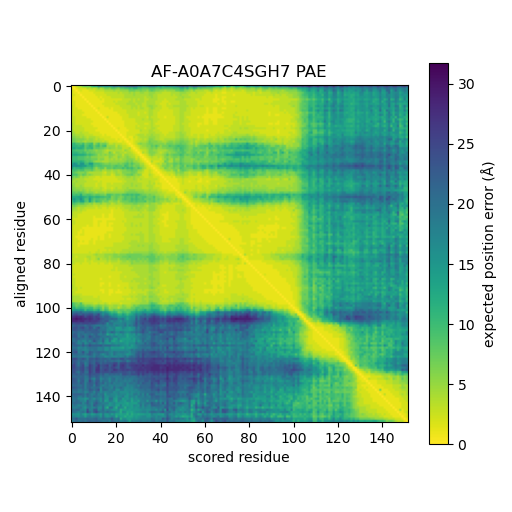 1
ATOM 775 O O . LEU A 1 100 ? -13.834 -8.819 2.694 1.00 73.56 100 LEU A O 1
ATOM 779 N N . GLU A 1 101 ? -13.230 -6.659 2.625 1.00 76.75 101 GLU A N 1
ATOM 780 C CA . GLU A 1 101 ? -13.973 -6.300 3.839 1.00 76.75 101 GLU A CA 1
ATOM 781 C C . GLU A 1 101 ? -15.490 -6.357 3.649 1.00 76.75 101 GLU A C 1
ATOM 783 O O . GLU A 1 101 ? -16.224 -6.669 4.588 1.00 76.75 101 GLU A O 1
ATOM 788 N N . SER A 1 102 ? -15.974 -6.045 2.447 1.00 70.50 102 SER A N 1
ATOM 789 C CA . SER A 1 102 ? -17.410 -6.004 2.165 1.00 70.50 102 SER A CA 1
ATOM 790 C C . SER A 1 102 ? -17.995 -7.383 1.837 1.00 70.50 102 SER A C 1
ATOM 792 O O . SER A 1 102 ? -19.220 -7.505 1.805 1.00 70.50 102 SER A O 1
ATOM 794 N N . ARG A 1 103 ? -17.149 -8.397 1.569 1.00 63.72 103 ARG A N 1
ATOM 795 C CA . ARG A 1 103 ? -17.500 -9.780 1.171 1.00 63.72 103 ARG A CA 1
ATOM 796 C C . ARG A 1 103 ? -18.599 -9.875 0.100 1.00 63.72 103 ARG A C 1
ATOM 798 O O . ARG A 1 103 ? -19.334 -10.856 0.044 1.00 63.72 103 ARG A O 1
ATOM 805 N N . ARG A 1 104 ? -18.763 -8.848 -0.742 1.00 58.84 104 ARG A N 1
ATOM 806 C CA . ARG A 1 104 ? -19.910 -8.756 -1.664 1.00 58.84 104 ARG A CA 1
ATOM 807 C C . ARG A 1 104 ? -19.668 -9.467 -2.993 1.00 58.84 104 ARG A C 1
ATOM 809 O O . ARG A 1 104 ? -20.639 -9.884 -3.614 1.00 58.84 104 ARG A O 1
ATOM 816 N N . ILE A 1 105 ? -18.409 -9.593 -3.422 1.00 52.19 105 ILE A N 1
ATOM 817 C CA . ILE A 1 105 ? -18.030 -10.172 -4.726 1.00 52.19 105 ILE A CA 1
ATOM 818 C C . ILE A 1 105 ? -16.967 -11.283 -4.579 1.00 52.19 105 ILE A C 1
ATOM 820 O O . ILE A 1 105 ? -16.850 -12.157 -5.443 1.00 52.19 105 ILE A O 1
ATOM 824 N N . TYR A 1 106 ? -16.232 -11.285 -3.463 1.00 50.75 106 TYR A N 1
ATOM 825 C CA . TYR A 1 106 ? -14.973 -12.011 -3.302 1.00 50.75 106 TYR A CA 1
ATOM 826 C C . TYR A 1 106 ? -15.049 -13.535 -3.519 1.00 50.75 106 TYR A C 1
ATOM 828 O O . TYR A 1 106 ? -14.202 -14.095 -4.220 1.00 50.75 106 TYR A O 1
ATOM 836 N N . ASP A 1 107 ? -16.080 -14.204 -2.996 1.00 55.06 107 ASP A N 1
ATOM 837 C CA . ASP A 1 107 ? -16.123 -15.675 -3.001 1.00 55.06 107 ASP A CA 1
ATOM 838 C C . ASP A 1 107 ? -16.540 -16.280 -4.352 1.00 55.06 107 ASP A C 1
ATOM 840 O O . ASP A 1 107 ? -16.111 -17.381 -4.691 1.00 55.06 107 ASP A O 1
ATOM 844 N N . ALA A 1 108 ? -17.343 -15.576 -5.158 1.00 56.75 108 ALA A N 1
ATOM 845 C CA . ALA A 1 108 ? -17.947 -16.163 -6.360 1.00 56.75 108 ALA A CA 1
ATOM 846 C C . ALA A 1 108 ? -17.169 -15.897 -7.660 1.00 56.75 108 ALA A C 1
ATOM 848 O O . ALA A 1 108 ? -17.287 -16.675 -8.604 1.00 56.75 108 ALA A O 1
ATOM 849 N N . VAL A 1 109 ? -16.400 -14.803 -7.739 1.00 52.91 109 VAL A N 1
ATOM 850 C CA . VAL A 1 109 ? -15.793 -14.347 -9.010 1.00 52.91 109 VAL A CA 1
ATOM 851 C C . VAL A 1 109 ? -14.284 -14.141 -8.902 1.00 52.91 109 VAL A C 1
ATOM 853 O O . VAL A 1 109 ? -13.549 -14.525 -9.810 1.00 52.91 109 VAL A O 1
ATOM 856 N N . MET A 1 110 ? -13.796 -13.594 -7.785 1.00 61.34 110 MET A N 1
ATOM 857 C CA . MET A 1 110 ? -12.388 -13.212 -7.656 1.00 61.34 110 MET A CA 1
ATOM 858 C C . MET A 1 110 ? -11.464 -14.425 -7.497 1.00 61.34 110 MET A C 1
ATOM 860 O O . MET A 1 110 ? -10.473 -14.538 -8.215 1.00 61.34 110 MET A O 1
ATOM 864 N N . LEU A 1 111 ? -11.805 -15.365 -6.606 1.00 60.84 111 LEU A N 1
ATOM 865 C CA . LEU A 1 111 ? -11.031 -16.598 -6.421 1.00 60.84 111 LEU A CA 1
ATOM 866 C C . LEU A 1 111 ? -10.951 -17.443 -7.710 1.00 60.84 111 LEU A C 1
ATOM 868 O O . LEU A 1 111 ? -9.836 -17.823 -8.080 1.00 60.84 111 LEU A O 1
ATOM 872 N N . PRO A 1 112 ? -12.055 -17.674 -8.455 1.00 59.44 112 PRO A N 1
ATOM 873 C CA . PRO A 1 112 ? -11.990 -18.317 -9.767 1.00 59.44 112 PRO A CA 1
ATOM 874 C C . PRO A 1 112 ? -11.138 -17.550 -10.779 1.00 59.44 112 PRO A C 1
ATOM 876 O O . PRO A 1 112 ? -10.365 -18.169 -11.502 1.00 59.44 112 PRO A O 1
ATOM 879 N N . ALA A 1 113 ? -11.236 -16.217 -10.827 1.00 60.06 113 ALA A N 1
ATOM 880 C CA . ALA A 1 113 ? -10.463 -15.403 -11.764 1.00 60.06 113 ALA A CA 1
ATOM 881 C C . ALA A 1 113 ? -8.956 -15.436 -11.464 1.00 60.06 113 ALA A C 1
ATOM 883 O O . ALA A 1 113 ? -8.155 -15.532 -12.391 1.00 60.06 113 ALA A O 1
ATOM 884 N N . ILE A 1 114 ? -8.560 -15.412 -10.187 1.00 60.09 114 ILE A N 1
ATOM 885 C CA . ILE A 1 114 ? -7.155 -15.540 -9.776 1.00 60.09 114 ILE A CA 1
ATOM 886 C C . ILE A 1 114 ? -6.641 -16.953 -10.080 1.00 60.09 114 ILE A C 1
ATOM 888 O O . ILE A 1 114 ? -5.559 -17.095 -10.648 1.00 60.09 114 ILE A O 1
ATOM 892 N N . ALA A 1 115 ? -7.415 -17.997 -9.768 1.00 61.66 115 ALA A N 1
ATOM 893 C CA . ALA A 1 115 ? -7.058 -19.375 -10.108 1.00 61.66 115 ALA A CA 1
ATOM 894 C C . ALA A 1 115 ? -6.900 -19.558 -11.628 1.00 61.66 115 ALA A C 1
ATOM 896 O O . ALA A 1 115 ? -5.912 -20.126 -12.092 1.00 61.66 115 ALA A O 1
ATOM 897 N N . LEU A 1 116 ? -7.829 -19.006 -12.412 1.00 59.28 116 LEU A N 1
ATOM 898 C CA . LEU A 1 116 ? -7.771 -19.017 -13.869 1.00 59.28 116 LEU A CA 1
ATOM 899 C C . LEU A 1 116 ? -6.555 -18.238 -14.387 1.00 59.28 116 LEU A C 1
ATOM 901 O O . LEU A 1 116 ? -5.860 -18.713 -15.281 1.00 59.28 116 LEU A O 1
ATOM 905 N N . ALA A 1 117 ? -6.245 -17.081 -13.800 1.00 61.81 117 ALA A N 1
ATOM 906 C CA . ALA A 1 117 ? -5.062 -16.305 -14.149 1.00 61.81 117 ALA A CA 1
ATOM 907 C C . ALA A 1 117 ? -3.764 -17.074 -13.863 1.00 61.81 117 ALA A C 1
ATOM 909 O O . ALA A 1 117 ? -2.860 -17.013 -14.686 1.00 61.81 117 ALA A O 1
ATOM 910 N N . ILE A 1 118 ? -3.669 -17.843 -12.770 1.00 60.09 118 ILE A N 1
ATOM 911 C CA . ILE A 1 118 ? -2.510 -18.713 -12.489 1.00 60.09 118 ILE A CA 1
ATOM 912 C C . ILE A 1 118 ? -2.358 -19.793 -13.566 1.00 60.09 118 ILE A C 1
ATOM 914 O O . ILE A 1 118 ? -1.253 -20.014 -14.056 1.00 60.09 118 ILE A O 1
ATOM 918 N N . VAL A 1 119 ? -3.458 -20.441 -13.963 1.00 65.75 119 VAL A N 1
ATOM 919 C CA . VAL A 1 119 ? -3.449 -21.486 -15.002 1.00 65.75 119 VAL A CA 1
ATOM 920 C C . VAL A 1 119 ? -3.076 -20.916 -16.373 1.00 65.75 119 VAL A C 1
ATOM 922 O O . VAL A 1 119 ? -2.364 -21.570 -17.132 1.00 65.75 119 VAL A O 1
ATOM 925 N N . LEU A 1 120 ? -3.537 -19.703 -16.696 1.00 57.25 120 LEU A N 1
ATOM 926 C CA . LEU A 1 120 ? -3.346 -19.075 -18.009 1.00 57.25 120 LEU A CA 1
ATOM 927 C C . LEU A 1 120 ? -2.078 -18.216 -18.117 1.00 57.25 120 LEU A C 1
ATOM 929 O O . LEU A 1 120 ? -1.584 -17.998 -19.223 1.00 57.25 120 LEU A O 1
ATOM 933 N N . ALA A 1 121 ? -1.507 -17.767 -16.998 1.00 61.81 121 ALA A N 1
ATOM 934 C CA . ALA A 1 121 ? -0.242 -17.033 -16.929 1.00 61.81 121 ALA A CA 1
ATOM 935 C C . ALA A 1 121 ? 0.912 -17.635 -17.769 1.00 61.81 121 ALA A C 1
ATOM 937 O O . ALA A 1 121 ? 1.618 -16.862 -18.419 1.00 61.81 121 ALA A O 1
ATOM 938 N N . PRO A 1 122 ? 1.109 -18.966 -17.848 1.00 61.53 122 PRO A N 1
ATOM 939 C CA . PRO A 1 122 ? 2.221 -19.584 -18.585 1.00 61.53 122 PRO A CA 1
ATOM 940 C C . PRO A 1 122 ? 2.047 -19.494 -20.098 1.00 61.53 122 PRO A C 1
ATOM 942 O O . PRO A 1 122 ? 3.019 -19.590 -20.840 1.00 61.53 122 PRO A O 1
ATOM 945 N N . LEU A 1 123 ? 0.798 -19.333 -20.538 1.00 62.41 123 LEU A N 1
ATOM 946 C CA . LEU A 1 123 ? 0.411 -19.234 -21.938 1.00 62.41 123 LEU A CA 1
ATOM 947 C C . LEU A 1 123 ? 0.453 -17.783 -22.435 1.00 62.41 123 LEU A C 1
ATOM 949 O O . LEU A 1 123 ? 0.268 -17.553 -23.626 1.00 62.41 123 LEU A O 1
ATOM 953 N N . SER A 1 124 ? 0.673 -16.802 -21.550 1.00 58.03 124 SER A N 1
ATOM 954 C CA . SER A 1 124 ? 0.637 -15.384 -21.906 1.00 58.03 124 SER A CA 1
ATOM 955 C C . SER A 1 124 ? 1.960 -14.922 -22.533 1.00 58.03 124 SER A C 1
ATOM 957 O O . SER A 1 124 ? 2.973 -14.835 -21.832 1.00 58.03 124 SER A O 1
ATOM 959 N N . PRO A 1 125 ? 1.967 -14.537 -23.824 1.00 57.81 125 PRO A N 1
ATOM 960 C CA . PRO A 1 125 ? 3.177 -14.090 -24.514 1.00 57.81 125 PRO A CA 1
ATOM 961 C C . PRO A 1 125 ? 3.641 -12.684 -24.091 1.00 57.81 125 PRO A C 1
ATOM 963 O O . PRO A 1 125 ? 4.721 -12.248 -24.477 1.00 57.81 125 PRO A O 1
ATOM 966 N N . TRP A 1 126 ? 2.846 -11.968 -23.289 1.00 55.38 126 TRP A N 1
ATOM 967 C CA . TRP A 1 126 ? 3.100 -10.581 -22.879 1.00 55.38 126 TRP A CA 1
ATOM 968 C C . TRP A 1 126 ? 3.899 -10.460 -21.572 1.00 55.38 126 TRP A C 1
ATOM 970 O O . TRP A 1 126 ? 4.350 -9.371 -21.212 1.00 55.38 126 TRP A O 1
ATOM 980 N N . LEU A 1 127 ? 4.091 -11.562 -20.840 1.00 58.50 127 LEU A N 1
ATOM 981 C CA . LEU A 1 127 ? 4.839 -11.574 -19.584 1.00 58.50 127 LEU A CA 1
ATOM 982 C C . LEU A 1 127 ? 6.333 -11.743 -19.880 1.00 58.50 127 LEU A C 1
ATOM 984 O O . LEU A 1 127 ? 6.847 -12.852 -20.001 1.00 58.50 127 LEU A O 1
ATOM 988 N N . GLY A 1 128 ? 7.046 -10.617 -19.966 1.00 53.12 128 GLY A N 1
ATOM 989 C CA . GLY A 1 128 ? 8.476 -10.540 -20.314 1.00 53.12 128 GLY A CA 1
ATOM 990 C C . GLY A 1 128 ? 9.464 -11.269 -19.383 1.00 53.12 128 GLY A C 1
ATOM 991 O O . GLY A 1 128 ? 10.667 -11.124 -19.566 1.00 53.12 128 GLY A O 1
ATOM 992 N N . GLY A 1 129 ? 8.987 -12.032 -18.391 1.00 59.47 129 GLY A N 1
ATOM 993 C CA . GLY A 1 129 ? 9.785 -12.916 -17.527 1.00 59.47 129 GLY A CA 1
ATOM 994 C C . GLY A 1 129 ? 9.722 -14.405 -17.904 1.00 59.47 129 GLY A C 1
ATOM 995 O O . GLY A 1 129 ? 10.238 -15.237 -17.160 1.00 59.47 129 GLY A O 1
ATOM 996 N N . GLY A 1 130 ? 9.064 -14.755 -19.016 1.00 63.50 130 GLY A N 1
ATOM 997 C CA . GLY A 1 130 ? 8.797 -16.143 -19.402 1.00 63.50 130 GLY A CA 1
ATOM 998 C C . GLY A 1 130 ? 7.748 -16.822 -18.509 1.00 63.50 130 GLY A C 1
ATOM 999 O O . GLY A 1 130 ? 7.313 -16.274 -17.493 1.00 63.50 130 GLY A O 1
ATOM 1000 N N . ALA A 1 131 ? 7.344 -18.043 -18.875 1.00 62.12 131 ALA A N 1
ATOM 1001 C CA . ALA A 1 131 ? 6.273 -18.790 -18.200 1.00 62.12 131 ALA A CA 1
ATOM 1002 C C . ALA A 1 131 ? 6.491 -18.959 -16.681 1.00 62.12 131 ALA A C 1
ATOM 1004 O O . ALA A 1 131 ? 5.536 -18.975 -15.907 1.00 62.12 131 ALA A O 1
ATOM 1005 N N . LEU A 1 132 ? 7.751 -19.038 -16.243 1.00 64.31 132 LEU A N 1
ATOM 1006 C CA . LEU A 1 132 ? 8.124 -19.236 -14.842 1.00 64.31 132 LEU A CA 1
ATOM 1007 C C . LEU A 1 132 ? 7.974 -17.945 -14.015 1.00 64.31 132 LEU A C 1
ATOM 1009 O O . LEU A 1 132 ? 7.427 -17.979 -12.914 1.00 64.31 132 LEU A O 1
ATOM 1013 N N . GLY A 1 133 ? 8.367 -16.790 -14.565 1.00 63.12 133 GLY A N 1
ATOM 1014 C CA . GLY A 1 133 ? 8.138 -15.489 -13.924 1.00 63.12 133 GLY A CA 1
ATOM 1015 C C . GLY A 1 133 ? 6.649 -15.146 -13.828 1.00 63.12 133 GLY A C 1
ATOM 1016 O O . GLY A 1 133 ? 6.190 -14.617 -12.814 1.00 63.12 133 GLY A O 1
ATOM 1017 N N . ALA A 1 134 ? 5.878 -15.518 -14.850 1.00 63.50 134 ALA A N 1
ATOM 1018 C CA . ALA A 1 134 ? 4.425 -15.404 -14.864 1.00 63.50 134 ALA A CA 1
ATOM 1019 C C . ALA A 1 134 ? 3.766 -16.232 -13.742 1.00 63.50 134 ALA A C 1
ATOM 1021 O O . ALA A 1 134 ? 2.951 -15.703 -12.985 1.00 63.50 134 ALA A O 1
ATOM 1022 N N . TRP A 1 135 ? 4.188 -17.492 -13.579 1.00 68.38 135 TRP A N 1
ATOM 1023 C CA . TRP A 1 135 ? 3.743 -18.383 -12.500 1.00 68.38 135 TRP A CA 1
ATOM 1024 C C . TRP A 1 135 ? 4.047 -17.828 -11.110 1.00 68.38 135 TRP A C 1
ATOM 1026 O O . TRP A 1 135 ? 3.151 -17.764 -10.273 1.00 68.38 135 TRP A O 1
ATOM 1036 N N . ILE A 1 136 ? 5.292 -17.409 -10.857 1.00 66.31 136 ILE A N 1
ATOM 1037 C CA . ILE A 1 136 ? 5.702 -16.881 -9.545 1.00 66.31 136 ILE A CA 1
ATOM 1038 C C . ILE A 1 136 ? 4.887 -15.636 -9.192 1.00 66.31 136 ILE A C 1
ATOM 1040 O O . ILE A 1 136 ? 4.433 -15.493 -8.058 1.00 66.31 136 ILE A O 1
ATOM 1044 N N . THR A 1 137 ? 4.660 -14.754 -10.167 1.00 62.38 137 THR A N 1
ATOM 1045 C CA . THR A 1 137 ? 3.884 -13.528 -9.951 1.00 62.38 137 THR A CA 1
ATOM 1046 C C . THR A 1 137 ? 2.412 -13.844 -9.670 1.00 62.38 137 THR A C 1
ATOM 1048 O O . THR A 1 137 ? 1.838 -13.286 -8.735 1.00 62.38 137 THR A O 1
ATOM 1051 N N . GLY A 1 138 ? 1.811 -14.773 -10.423 1.00 66.19 138 GLY A N 1
ATOM 1052 C CA . GLY A 1 138 ? 0.431 -15.219 -10.211 1.00 66.19 138 GLY A CA 1
ATOM 1053 C C . GLY A 1 138 ? 0.230 -15.935 -8.872 1.00 66.19 138 GLY A C 1
ATOM 1054 O O . GLY A 1 138 ? -0.711 -15.627 -8.143 1.00 66.19 138 GLY A O 1
ATOM 1055 N N . LEU A 1 139 ? 1.147 -16.834 -8.505 1.00 69.88 139 LEU A N 1
ATOM 1056 C CA . LEU A 1 139 ? 1.130 -17.533 -7.220 1.00 69.88 139 LEU A CA 1
ATOM 1057 C C . LEU A 1 139 ? 1.343 -16.563 -6.050 1.00 69.88 139 LEU A C 1
ATOM 1059 O O . LEU A 1 139 ? 0.643 -16.652 -5.046 1.00 69.88 139 LEU A O 1
ATOM 1063 N N . GLY A 1 140 ? 2.269 -15.611 -6.189 1.00 67.81 140 GLY A N 1
ATOM 1064 C CA . GLY A 1 140 ? 2.509 -14.572 -5.190 1.00 67.81 140 GLY A CA 1
ATOM 1065 C C . GLY A 1 140 ? 1.279 -13.695 -4.965 1.00 67.81 140 GLY A C 1
ATOM 1066 O O . GLY A 1 140 ? 0.899 -13.461 -3.819 1.00 67.81 140 GLY A O 1
ATOM 1067 N N . ALA A 1 141 ? 0.609 -13.279 -6.045 1.00 62.75 141 ALA A N 1
ATOM 1068 C CA . ALA A 1 141 ? -0.659 -12.565 -5.953 1.00 62.75 141 ALA A CA 1
ATOM 1069 C C . ALA A 1 141 ? -1.722 -13.422 -5.247 1.00 62.75 141 ALA A C 1
ATOM 1071 O O . ALA A 1 141 ? -2.328 -12.961 -4.285 1.00 62.75 141 ALA A O 1
ATOM 1072 N N . PHE A 1 142 ? -1.903 -14.682 -5.647 1.00 67.69 142 PHE A N 1
ATOM 1073 C CA . PHE A 1 142 ? -2.866 -15.586 -5.012 1.00 67.69 142 PHE A CA 1
ATOM 1074 C C . PHE A 1 142 ? -2.630 -15.753 -3.510 1.00 67.69 142 PHE A C 1
ATOM 1076 O O . PHE A 1 142 ? -3.561 -15.582 -2.728 1.00 67.69 142 PHE A O 1
ATOM 1083 N N . LEU A 1 143 ? -1.394 -16.035 -3.095 1.00 71.31 143 LEU A N 1
ATOM 1084 C CA . LEU A 1 143 ? -1.049 -16.184 -1.682 1.00 71.31 143 LEU A CA 1
ATOM 1085 C C . LEU A 1 143 ? -1.266 -14.883 -0.905 1.00 71.31 143 LEU A C 1
ATOM 1087 O O . LEU A 1 143 ? -1.735 -14.923 0.230 1.00 71.31 143 LEU A O 1
ATOM 1091 N N . PHE A 1 144 ? -0.976 -13.734 -1.519 1.00 66.31 144 PHE A N 1
ATOM 1092 C CA . PHE A 1 144 ? -1.259 -12.427 -0.935 1.00 66.31 144 PHE A CA 1
ATOM 1093 C C . PHE A 1 144 ? -2.763 -12.226 -0.701 1.00 66.31 144 PHE A C 1
ATOM 1095 O O . PHE A 1 144 ? -3.181 -11.934 0.418 1.00 66.31 144 PHE A O 1
ATOM 1102 N N . PHE A 1 145 ? -3.584 -12.439 -1.731 1.00 63.66 145 PHE A N 1
ATOM 1103 C CA . PHE A 1 145 ? -5.039 -12.301 -1.659 1.00 63.66 145 PHE A CA 1
ATOM 1104 C C . PHE A 1 145 ? -5.671 -13.308 -0.685 1.00 63.66 145 PHE A C 1
ATOM 1106 O O . PHE A 1 145 ? -6.545 -12.933 0.093 1.00 63.66 145 PHE A O 1
ATOM 1113 N N . LEU A 1 146 ? -5.209 -14.562 -0.675 1.00 68.44 146 LEU A N 1
ATOM 1114 C CA . LEU A 1 146 ? -5.647 -15.591 0.271 1.00 68.44 146 LEU A CA 1
ATOM 1115 C C . LEU A 1 146 ? -5.273 -15.222 1.712 1.00 68.44 146 LEU A C 1
ATOM 1117 O O . LEU A 1 146 ? -6.105 -15.310 2.611 1.00 68.44 146 LEU A O 1
ATOM 1121 N N . GLY A 1 147 ? -4.037 -14.769 1.934 1.00 70.81 147 GLY A N 1
ATOM 1122 C CA . GLY A 1 147 ? -3.585 -14.300 3.240 1.00 70.81 147 GLY A CA 1
ATOM 1123 C C . GLY A 1 147 ? -4.421 -13.126 3.744 1.00 70.81 147 GLY A C 1
ATOM 1124 O O . GLY A 1 147 ? -4.804 -13.106 4.907 1.00 70.81 147 GLY A O 1
ATOM 1125 N N . MET A 1 148 ? -4.774 -12.187 2.866 1.00 63.12 148 MET A N 1
ATOM 1126 C CA . MET A 1 148 ? -5.640 -11.065 3.223 1.00 63.12 148 MET A CA 1
ATOM 1127 C C . MET A 1 148 ? -7.038 -11.519 3.670 1.00 63.12 148 MET A C 1
ATOM 1129 O O . MET A 1 148 ? -7.508 -11.017 4.685 1.00 63.12 148 MET A O 1
ATOM 1133 N N . VAL A 1 149 ? -7.661 -12.497 2.997 1.00 66.56 149 VAL A N 1
ATOM 1134 C CA . VAL A 1 149 ? -8.945 -13.095 3.436 1.00 66.56 149 VAL A CA 1
ATOM 1135 C C . VAL A 1 149 ? -8.834 -13.712 4.827 1.00 66.56 149 VAL A C 1
ATOM 1137 O O . VAL A 1 149 ? -9.718 -13.545 5.659 1.00 66.56 149 VAL A O 1
ATOM 1140 N N . LEU A 1 150 ? -7.749 -14.440 5.095 1.00 68.75 150 LEU A N 1
ATOM 1141 C CA . LEU A 1 150 ? -7.546 -15.100 6.388 1.00 68.75 150 LEU A CA 1
ATOM 1142 C C . LEU A 1 150 ? -7.273 -14.107 7.530 1.00 68.75 150 LEU A C 1
ATOM 1144 O O . LEU A 1 150 ? -7.388 -14.469 8.700 1.00 68.75 150 LEU A O 1
ATOM 1148 N N . LEU A 1 151 ? -6.872 -12.876 7.203 1.00 64.31 151 LEU A N 1
ATOM 1149 C CA . LEU A 1 151 ? -6.528 -11.824 8.160 1.00 64.31 151 LEU A CA 1
ATOM 1150 C C . LEU A 1 151 ? -7.667 -10.822 8.423 1.00 64.31 151 LEU A C 1
ATOM 1152 O O . LEU A 1 151 ? -7.505 -9.979 9.312 1.00 64.31 151 LEU A O 1
ATOM 1156 N N . THR A 1 152 ? -8.770 -10.890 7.667 1.00 60.34 152 THR A N 1
ATOM 1157 C CA . THR A 1 152 ? -10.010 -10.111 7.876 1.00 60.34 152 THR A CA 1
ATOM 1158 C C . THR A 1 152 ? -11.011 -10.849 8.750 1.00 60.34 152 THR A C 1
ATOM 1160 O O . THR A 1 152 ? -11.524 -10.216 9.697 1.00 60.34 152 THR A O 1
#

Mean predicted aligned error: 10.05 Å

Foldseek 3Di:
DCQLVVQLVVLQVLLLVLVQCLVCVVVVHDRPCADPVRHGSQLVVQVPDPPGDRQPLSNVSSNVLSNQLSVLCVVPNPDPSSVVSSVVVSVVSSVLSSCLVVVPPCPPPVLVVLVVQLVCQQVDPPPPVHSVSSNVVSVVVNVVSVVSNVSD

Sequence (152 aa):
MVWPLLFALIGWPIGMLVNGLANALPRRRVIPLWEEGGFPPSAWIRALRPGASPRRRDLVVELVVPSLWGLAALRYGPSSHAVQVGLYLTVLVLVTVTDLESRRIYDAVMLPAIALAIVLAPLSPWLGGGALGAWITGLGAFLFFLGMVLLT